Protein AF-W9I3S3-F1 (afdb_monomer_lite)

Secondary structure (DSSP, 8-state):
-PPPPGGGS-HHHHHHHHHHHH--TT-EEEETTTTEEEESSTT-PPPPHHHHHHHHHHHHHHTTHHHHHSPPPP-----

pLDDT: mean 75.32, std 7.48, range [47.41, 90.19]

Structure (mmCIF, N/CA/C/O backbone):
data_AF-W9I3S3-F1
#
_entry.id   AF-W9I3S3-F1
#
loop_
_atom_site.group_PDB
_atom_site.id
_atom_site.type_symbol
_atom_site.label_atom_id
_atom_site.label_alt_id
_atom_site.label_comp_id
_atom_site.label_asym_id
_atom_site.label_entity_id
_atom_site.label_seq_id
_atom_site.pdbx_PDB_ins_code
_atom_site.Cartn_x
_atom_site.Cartn_y
_atom_site.Cartn_z
_atom_site.occupancy
_atom_site.B_iso_or_equiv
_atom_site.auth_seq_id
_atom_site.auth_comp_id
_atom_site.auth_asym_id
_atom_site.auth_atom_id
_atom_site.pdbx_PDB_model_num
ATOM 1 N N . MET A 1 1 ? 10.139 13.962 26.780 1.00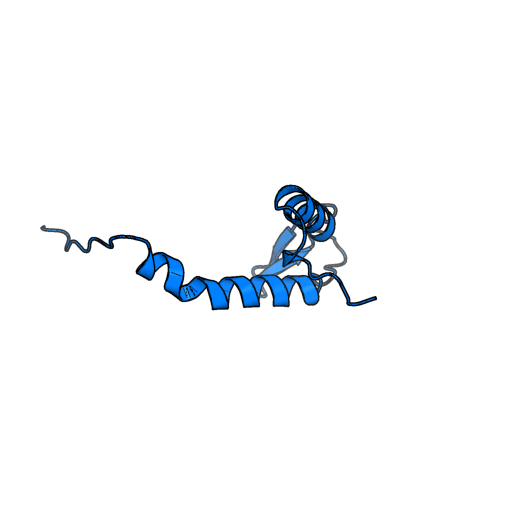 47.41 1 MET A N 1
ATOM 2 C CA . MET A 1 1 ? 8.945 14.057 25.908 1.00 47.41 1 MET A CA 1
ATOM 3 C C . MET A 1 1 ? 8.623 12.660 25.420 1.00 47.41 1 MET A C 1
ATOM 5 O O . MET A 1 1 ? 9.530 12.007 24.922 1.00 47.41 1 MET A O 1
ATOM 9 N N . ALA A 1 2 ? 7.394 12.179 25.615 1.00 53.31 2 ALA A N 1
ATOM 10 C CA . ALA A 1 2 ? 6.980 10.898 25.044 1.00 53.31 2 ALA A CA 1
ATOM 11 C C . ALA A 1 2 ? 6.925 11.011 23.505 1.00 53.31 2 ALA A C 1
ATOM 13 O O . ALA A 1 2 ? 6.539 12.075 23.004 1.00 53.31 2 ALA A O 1
ATOM 14 N N . PRO A 1 3 ? 7.331 9.972 22.754 1.00 57.03 3 PRO A N 1
ATOM 15 C CA . PRO A 1 3 ? 7.197 9.9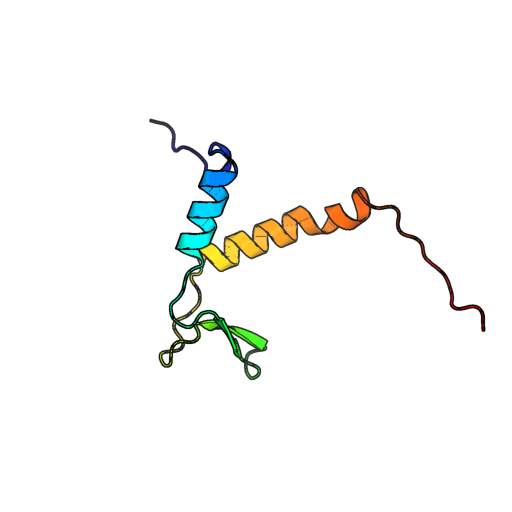72 21.304 1.00 57.03 3 PRO A CA 1
ATOM 16 C C . PRO A 1 3 ? 5.711 10.045 20.943 1.00 57.03 3 PRO A C 1
ATOM 18 O O . PRO A 1 3 ? 4.908 9.264 21.446 1.00 57.03 3 PRO A O 1
ATOM 21 N N . LYS A 1 4 ? 5.346 11.009 20.095 1.00 68.19 4 LYS A N 1
ATOM 22 C CA . LYS A 1 4 ? 3.994 11.097 19.534 1.00 68.19 4 LYS A CA 1
ATOM 23 C C . LYS A 1 4 ? 3.839 9.986 18.508 1.00 68.19 4 LYS A C 1
ATOM 25 O O . LYS A 1 4 ? 4.678 9.863 17.614 1.00 68.19 4 LYS A O 1
ATOM 30 N N . LEU A 1 5 ? 2.793 9.183 18.644 1.00 76.06 5 LEU A N 1
ATOM 31 C CA . LEU A 1 5 ? 2.499 8.129 17.688 1.00 76.06 5 LEU A CA 1
ATOM 32 C C . LEU A 1 5 ? 1.861 8.750 16.445 1.00 76.06 5 LEU A C 1
ATOM 34 O O . LEU A 1 5 ? 1.162 9.760 16.519 1.00 76.06 5 LEU A O 1
ATOM 38 N N . LEU A 1 6 ? 2.068 8.124 15.285 1.00 69.19 6 LEU A N 1
ATOM 39 C CA . LEU A 1 6 ? 1.422 8.539 14.035 1.00 69.19 6 LEU A CA 1
ATOM 40 C C . LEU A 1 6 ? -0.103 8.628 14.186 1.00 69.19 6 LEU A C 1
ATOM 42 O O . LEU A 1 6 ? -0.716 9.501 13.586 1.00 69.19 6 LEU A O 1
ATOM 46 N N . THR A 1 7 ? -0.705 7.763 15.008 1.00 74.00 7 THR A N 1
ATOM 47 C CA . THR A 1 7 ? -2.144 7.727 15.316 1.00 74.00 7 THR A CA 1
ATOM 48 C C . THR A 1 7 ? -2.657 8.955 16.056 1.00 74.00 7 THR A C 1
ATOM 50 O O . THR A 1 7 ? -3.846 9.244 15.963 1.00 74.00 7 THR A O 1
ATOM 53 N N . ASP A 1 8 ? -1.778 9.684 16.743 1.00 83.56 8 ASP A N 1
ATOM 54 C CA . ASP A 1 8 ? -2.137 10.876 17.519 1.00 83.56 8 ASP A CA 1
ATOM 55 C C . ASP A 1 8 ? -2.281 12.117 16.621 1.00 83.56 8 ASP A C 1
ATOM 57 O O . ASP A 1 8 ? -2.685 13.187 17.077 1.00 83.56 8 ASP A O 1
ATOM 61 N N . LEU A 1 9 ? -1.931 11.992 15.336 1.00 80.06 9 LEU A N 1
ATOM 62 C CA . LEU A 1 9 ? -2.040 13.060 14.353 1.00 80.06 9 LEU A CA 1
ATOM 63 C C . LEU A 1 9 ? -3.434 13.078 13.697 1.00 80.06 9 LEU A C 1
ATOM 65 O O . LEU A 1 9 ? -4.007 12.015 13.411 1.00 80.06 9 LEU A O 1
ATOM 69 N N . PRO A 1 10 ? -3.955 14.276 13.357 1.00 90.19 10 PRO A N 1
ATOM 70 C CA . PRO A 1 10 ? -5.148 14.411 12.530 1.00 90.19 10 PRO A CA 1
ATOM 71 C C . PRO A 1 10 ? -5.045 13.594 11.242 1.00 90.19 10 PRO A C 1
ATOM 73 O O . PRO A 1 10 ? -3.954 13.351 10.715 1.00 90.19 10 PRO A O 1
ATOM 76 N N . SER A 1 11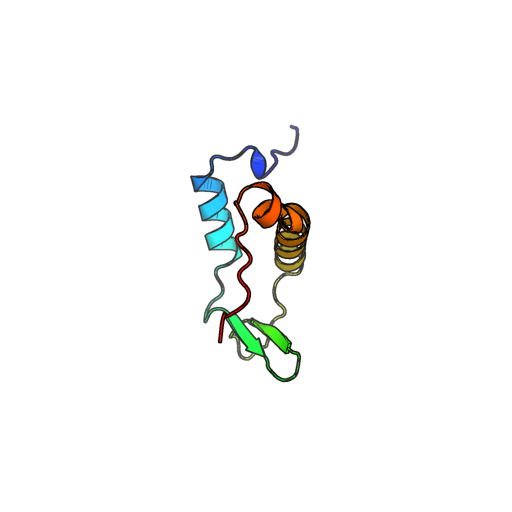 ? -6.194 13.153 10.733 1.00 78.38 11 SER A N 1
ATOM 77 C CA . SER A 1 11 ? -6.254 12.267 9.568 1.00 78.38 11 SER A CA 1
ATOM 78 C C . SER A 1 11 ? -5.573 12.871 8.338 1.00 78.38 11 SER A C 1
ATOM 80 O O . SER A 1 11 ? -4.832 12.184 7.647 1.00 78.38 11 SER A O 1
ATOM 82 N N . GLU A 1 12 ? -5.727 14.172 8.142 1.00 83.25 12 GLU A N 1
ATOM 83 C CA . GLU A 1 12 ? -5.178 14.977 7.062 1.00 83.25 12 GLU A CA 1
ATOM 84 C C . GLU A 1 12 ? -3.648 14.951 7.091 1.00 83.25 12 GLU A C 1
ATOM 86 O O . GLU A 1 12 ? -3.001 14.687 6.079 1.00 83.25 12 GLU A O 1
ATOM 91 N N . ILE A 1 13 ? -3.070 15.129 8.281 1.00 84.56 13 ILE A N 1
ATOM 92 C CA . ILE A 1 13 ? -1.621 15.108 8.487 1.00 84.56 13 ILE A CA 1
ATOM 93 C C . ILE A 1 13 ? -1.072 13.699 8.264 1.00 84.56 13 ILE A C 1
ATOM 95 O O . ILE A 1 13 ? -0.065 13.538 7.580 1.00 84.56 13 ILE A O 1
ATOM 99 N N . ARG A 1 14 ? -1.758 12.663 8.767 1.00 81.00 14 ARG A N 1
ATOM 100 C CA . ARG A 1 14 ? -1.381 11.265 8.496 1.00 81.00 14 ARG A CA 1
ATOM 101 C C . ARG A 1 14 ? -1.386 10.963 6.999 1.00 81.00 14 ARG A C 1
ATOM 103 O O . ARG A 1 14 ? -0.426 10.393 6.494 1.00 81.00 14 ARG A O 1
ATOM 110 N N . GLN A 1 15 ? -2.434 11.375 6.286 1.00 76.81 15 GLN A N 1
ATOM 111 C CA . GLN A 1 15 ? -2.558 11.183 4.839 1.00 76.81 15 GLN A CA 1
ATOM 112 C C . GLN A 1 15 ? -1.460 11.916 4.067 1.00 76.81 15 GLN A C 1
ATOM 114 O O . GLN A 1 15 ? -0.922 11.368 3.108 1.00 76.81 15 GLN A O 1
ATOM 119 N N . GLN A 1 16 ? -1.093 13.127 4.486 1.00 79.50 16 GLN A N 1
ATOM 120 C CA . GLN A 1 16 ? -0.014 13.874 3.850 1.00 79.50 16 GLN A CA 1
ATOM 121 C C . GLN A 1 16 ? 1.357 13.241 4.105 1.00 79.50 16 GLN A C 1
ATOM 123 O O . GLN A 1 16 ? 2.132 13.095 3.167 1.00 79.50 16 GLN A O 1
ATOM 128 N N . ILE A 1 17 ? 1.626 12.774 5.328 1.00 77.38 17 ILE A N 1
ATOM 129 C CA . ILE A 1 17 ? 2.842 12.007 5.635 1.00 77.38 17 ILE A CA 1
ATOM 130 C C . ILE A 1 17 ? 2.903 10.746 4.773 1.00 77.38 17 ILE A C 1
ATOM 132 O O . ILE A 1 17 ? 3.929 10.481 4.157 1.00 77.38 17 ILE A O 1
ATOM 136 N N . PHE A 1 18 ? 1.802 9.994 4.669 1.00 75.31 18 PHE A N 1
ATOM 137 C CA . PHE A 1 18 ? 1.762 8.818 3.803 1.00 75.31 18 PHE A CA 1
ATOM 138 C C . PHE A 1 18 ? 2.035 9.178 2.347 1.00 75.31 18 PHE A C 1
ATOM 140 O O . PHE A 1 18 ? 2.837 8.500 1.720 1.00 75.31 18 PHE A O 1
ATOM 147 N N . ARG A 1 19 ? 1.438 10.250 1.816 1.00 78.31 19 ARG A N 1
ATOM 148 C CA . ARG A 1 19 ? 1.702 10.705 0.443 1.00 78.31 19 ARG A CA 1
ATOM 149 C C . ARG A 1 19 ? 3.177 11.001 0.217 1.00 78.31 19 ARG A C 1
ATOM 151 O O . ARG A 1 19 ? 3.721 10.496 -0.753 1.00 78.31 19 ARG A O 1
ATOM 158 N N . GLU A 1 20 ? 3.818 11.757 1.103 1.00 77.94 20 GLU A N 1
ATOM 159 C CA . GLU A 1 20 ? 5.235 12.099 0.945 1.00 77.94 20 GLU A CA 1
ATOM 160 C C . GLU A 1 20 ? 6.154 10.881 1.129 1.00 77.94 20 GLU A C 1
ATOM 162 O O . GLU A 1 20 ? 7.107 10.723 0.376 1.00 77.94 20 GLU A O 1
ATOM 167 N N . CYS A 1 21 ? 5.846 9.965 2.055 1.00 66.62 21 CYS A N 1
ATOM 168 C CA . CYS A 1 21 ? 6.613 8.724 2.227 1.00 66.62 21 CYS A CA 1
ATOM 169 C C . CYS A 1 21 ? 6.436 7.730 1.067 1.00 66.62 21 CYS A C 1
ATOM 171 O O . CYS A 1 21 ? 7.327 6.927 0.805 1.00 66.62 21 CYS A O 1
ATOM 173 N N . LEU A 1 22 ? 5.277 7.748 0.404 1.00 71.38 22 LEU A N 1
ATOM 174 C CA . LEU A 1 22 ? 4.940 6.875 -0.726 1.00 71.38 22 LEU A CA 1
ATOM 175 C C . LEU A 1 22 ? 5.344 7.465 -2.079 1.00 71.38 22 LEU A C 1
ATOM 177 O O . LEU A 1 22 ? 5.293 6.772 -3.095 1.00 71.38 22 LEU A O 1
ATOM 181 N N . LYS A 1 23 ? 5.685 8.753 -2.122 1.00 78.81 23 LYS A N 1
ATOM 182 C CA . LYS A 1 23 ? 6.023 9.448 -3.356 1.00 78.81 23 LYS A CA 1
ATOM 183 C C . LYS A 1 23 ? 7.432 9.059 -3.779 1.00 78.81 23 LYS A C 1
ATOM 185 O O . LYS A 1 23 ? 8.417 9.497 -3.193 1.00 78.81 23 LYS A O 1
ATOM 190 N N . VAL A 1 24 ? 7.508 8.261 -4.834 1.00 77.38 24 VAL A N 1
ATOM 191 C CA . VAL A 1 24 ? 8.756 7.902 -5.508 1.00 77.38 24 VAL A CA 1
ATOM 192 C C . VAL A 1 24 ? 8.710 8.466 -6.921 1.00 77.38 24 VAL A C 1
ATOM 194 O O . VAL A 1 24 ? 7.654 8.454 -7.559 1.00 77.38 24 VAL A O 1
ATOM 197 N N . ASP A 1 25 ? 9.838 8.989 -7.397 1.00 76.62 25 ASP A N 1
ATOM 198 C CA . ASP A 1 25 ? 9.943 9.481 -8.768 1.00 76.62 25 ASP A CA 1
ATOM 199 C C . ASP A 1 25 ? 9.743 8.331 -9.767 1.00 76.62 25 ASP A C 1
ATOM 201 O O . ASP A 1 25 ? 10.238 7.224 -9.564 1.00 76.62 25 ASP A O 1
ATOM 205 N N . GLY A 1 26 ? 8.924 8.557 -10.794 1.00 75.81 26 GLY A N 1
ATOM 206 C CA . GLY A 1 26 ? 8.468 7.503 -11.712 1.00 75.81 26 GLY A CA 1
ATOM 207 C C . GLY A 1 26 ? 7.466 6.491 -11.123 1.00 75.81 26 GLY A C 1
ATOM 208 O O . GLY A 1 26 ? 6.861 5.729 -11.875 1.00 75.81 26 GLY A O 1
ATOM 209 N N . GLY A 1 27 ? 7.221 6.504 -9.809 1.00 81.50 27 GLY A N 1
ATOM 210 C CA . GLY A 1 27 ? 6.247 5.643 -9.137 1.00 81.50 27 GLY A CA 1
ATOM 211 C C . GLY A 1 27 ? 6.709 4.195 -8.948 1.00 81.50 27 GLY A C 1
ATOM 212 O O . GLY A 1 27 ? 7.890 3.909 -8.747 1.00 81.50 27 GLY A O 1
ATOM 213 N N . TYR A 1 28 ? 5.749 3.269 -8.972 1.00 79.88 28 TYR A N 1
ATOM 214 C CA . TYR A 1 28 ? 5.986 1.842 -8.771 1.00 79.88 28 TYR A CA 1
ATOM 215 C C . TYR A 1 28 ? 5.619 1.045 -10.021 1.00 79.88 28 TYR A C 1
ATOM 217 O O . TYR A 1 28 ? 4.594 1.304 -10.650 1.00 79.88 28 TYR A O 1
ATOM 225 N N . VAL A 1 29 ? 6.417 0.026 -10.332 1.00 82.25 29 VAL A N 1
ATOM 226 C CA . VAL A 1 29 ? 6.163 -0.923 -11.420 1.00 82.25 29 VAL A CA 1
ATOM 227 C C . VAL A 1 29 ? 6.058 -2.340 -10.875 1.00 82.25 29 VAL A C 1
ATOM 229 O O . VAL A 1 29 ? 6.713 -2.717 -9.901 1.00 82.25 29 VAL A O 1
ATOM 232 N N . TYR A 1 30 ? 5.205 -3.145 -11.499 1.00 79.75 30 TYR A N 1
ATOM 233 C CA . TYR A 1 30 ? 5.095 -4.562 -11.182 1.00 79.75 30 TYR A CA 1
ATOM 234 C C . TYR A 1 30 ? 6.203 -5.345 -11.899 1.00 79.75 30 TYR A C 1
ATOM 236 O O . TYR A 1 30 ? 6.341 -5.264 -13.119 1.00 79.75 30 TYR A O 1
ATOM 244 N N . ASN A 1 31 ? 6.995 -6.104 -11.141 1.00 78.44 31 ASN A N 1
ATOM 245 C CA . ASN A 1 31 ? 8.004 -7.016 -11.664 1.00 78.44 31 ASN A CA 1
ATOM 246 C C . ASN A 1 31 ? 7.424 -8.439 -11.713 1.00 78.44 31 ASN A C 1
ATOM 248 O O . ASN A 1 31 ? 7.298 -9.097 -10.679 1.00 78.44 31 ASN A O 1
ATOM 252 N N . ALA A 1 32 ? 7.126 -8.911 -12.926 1.00 79.81 32 ALA A N 1
ATOM 253 C CA . ALA A 1 32 ? 6.542 -10.230 -13.169 1.00 79.81 32 ALA A CA 1
ATOM 254 C C . ALA A 1 32 ? 7.490 -11.401 -12.846 1.00 79.81 32 ALA A C 1
ATOM 256 O O . ALA A 1 32 ? 7.025 -12.467 -12.461 1.00 79.81 32 ALA A O 1
ATOM 257 N N . GLU A 1 33 ? 8.811 -11.216 -12.951 1.00 80.94 33 GLU A N 1
ATOM 258 C CA . GLU A 1 33 ? 9.797 -12.270 -12.652 1.00 80.94 33 GLU A CA 1
ATOM 259 C C . GLU A 1 33 ? 9.831 -12.614 -11.158 1.00 80.94 33 GLU A C 1
ATOM 261 O O . GLU A 1 33 ? 10.112 -13.745 -10.770 1.00 80.94 33 GLU A O 1
ATOM 266 N N . THR A 1 34 ? 9.558 -11.624 -10.307 1.00 78.00 34 THR A N 1
ATOM 267 C CA . THR A 1 34 ? 9.616 -11.765 -8.844 1.00 78.00 34 THR A CA 1
ATOM 268 C C . THR A 1 34 ? 8.247 -11.729 -8.171 1.00 78.00 34 THR A C 1
ATOM 270 O O . THR A 1 34 ? 8.188 -11.861 -6.947 1.00 78.00 34 THR A O 1
ATOM 273 N N . ASP A 1 35 ? 7.184 -11.536 -8.960 1.00 74.88 35 ASP A N 1
ATOM 274 C CA . ASP A 1 35 ? 5.800 -11.317 -8.529 1.00 74.88 35 ASP A CA 1
ATOM 275 C C . ASP A 1 35 ? 5.677 -10.231 -7.443 1.00 74.88 35 ASP A C 1
ATOM 277 O O . ASP A 1 35 ? 5.006 -10.376 -6.419 1.00 74.88 35 ASP A O 1
ATOM 281 N N . LYS A 1 36 ? 6.425 -9.135 -7.613 1.00 74.31 36 LYS A N 1
ATOM 282 C CA . LYS A 1 36 ? 6.548 -8.075 -6.604 1.00 74.31 36 LYS A CA 1
ATOM 283 C C . LYS A 1 36 ? 6.470 -6.694 -7.223 1.00 74.31 36 LYS A C 1
ATOM 285 O O . LYS A 1 36 ? 6.935 -6.451 -8.332 1.00 74.31 36 LYS A O 1
ATOM 290 N N . LEU A 1 37 ? 5.944 -5.759 -6.441 1.00 74.81 37 LEU A N 1
ATOM 291 C CA . LEU A 1 37 ? 6.044 -4.337 -6.730 1.00 74.81 37 LEU A CA 1
ATOM 292 C C . LEU A 1 37 ? 7.486 -3.861 -6.474 1.00 74.81 37 LEU A C 1
ATOM 294 O O . LEU A 1 37 ? 8.072 -4.188 -5.437 1.00 74.81 37 LEU A O 1
ATOM 298 N N . THR A 1 38 ? 8.046 -3.088 -7.399 1.00 77.38 38 THR A N 1
ATOM 299 C CA . THR A 1 38 ? 9.359 -2.439 -7.285 1.00 77.38 38 THR A CA 1
ATOM 300 C C . THR A 1 38 ? 9.243 -0.956 -7.630 1.00 77.38 38 THR A C 1
ATOM 302 O O . THR A 1 38 ? 8.248 -0.531 -8.217 1.00 77.38 38 THR A O 1
ATOM 305 N N . ASN A 1 39 ? 10.234 -0.153 -7.245 1.00 79.81 39 ASN A N 1
ATOM 306 C CA . ASN A 1 39 ? 10.330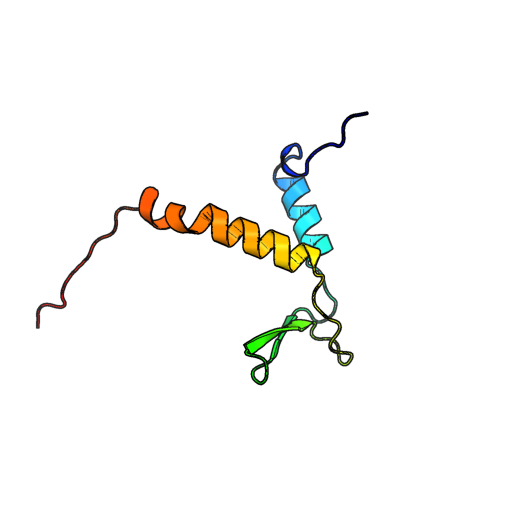 1.220 -7.736 1.00 79.81 39 ASN A CA 1
ATOM 307 C C . ASN A 1 39 ? 10.507 1.216 -9.261 1.00 79.81 39 ASN A C 1
ATOM 309 O O . ASN A 1 39 ? 11.078 0.276 -9.819 1.00 79.81 39 ASN A O 1
ATOM 313 N N . ALA A 1 40 ? 9.989 2.252 -9.919 1.00 79.00 40 ALA A N 1
ATOM 314 C CA . ALA A 1 40 ? 10.097 2.447 -11.364 1.00 79.00 40 ALA A CA 1
ATOM 315 C C . ALA A 1 40 ? 11.495 2.892 -11.825 1.00 79.00 40 ALA A C 1
ATOM 317 O O . ALA A 1 40 ? 11.702 3.112 -13.016 1.00 79.00 40 ALA A O 1
ATOM 318 N N . ASP A 1 41 ? 12.443 3.051 -10.900 1.00 77.75 41 ASP A N 1
ATOM 319 C CA . ASP A 1 41 ? 13.798 3.462 -11.222 1.00 77.75 41 ASP A CA 1
ATOM 320 C C . ASP A 1 41 ? 14.575 2.352 -11.945 1.00 77.75 41 ASP A C 1
ATOM 322 O O . ASP A 1 41 ? 14.431 1.156 -11.680 1.00 77.75 41 ASP A O 1
ATOM 326 N N . GLU A 1 42 ? 15.456 2.749 -12.862 1.00 68.00 42 GLU A N 1
ATOM 327 C CA . GLU A 1 42 ? 16.312 1.801 -13.589 1.00 68.00 42 GLU A CA 1
ATOM 328 C C . GLU A 1 42 ? 17.263 1.046 -12.644 1.00 68.00 42 GLU A C 1
ATOM 330 O O . GLU A 1 42 ? 17.639 -0.095 -12.910 1.00 68.00 42 GLU A O 1
ATOM 335 N N . ALA A 1 43 ? 17.590 1.652 -11.497 1.00 69.75 43 ALA A N 1
ATOM 336 C CA . ALA A 1 43 ? 18.394 1.046 -10.440 1.00 69.75 43 ALA A CA 1
ATOM 337 C C . ALA A 1 43 ? 17.660 -0.062 -9.654 1.00 69.75 43 ALA A C 1
ATOM 339 O O . ALA A 1 43 ? 18.301 -0.752 -8.858 1.00 69.75 43 ALA A O 1
ATOM 340 N N . ARG A 1 44 ? 16.345 -0.257 -9.871 1.00 66.25 44 ARG A N 1
ATOM 341 C CA . ARG A 1 44 ? 15.479 -1.194 -9.130 1.00 66.25 44 ARG A CA 1
ATOM 342 C C . ARG A 1 44 ? 15.681 -1.080 -7.619 1.00 66.25 44 ARG A C 1
ATOM 344 O O . ARG A 1 44 ? 15.812 -2.094 -6.921 1.00 66.25 44 ARG A O 1
ATOM 351 N N . THR A 1 45 ? 15.736 0.148 -7.103 1.00 71.69 45 THR A N 1
ATOM 352 C CA . THR A 1 45 ? 15.957 0.377 -5.677 1.00 71.69 45 THR A CA 1
ATOM 353 C C . THR A 1 45 ? 14.856 -0.349 -4.905 1.00 71.69 45 THR A C 1
ATOM 355 O O . THR A 1 45 ? 13.674 -0.225 -5.244 1.00 71.69 45 THR A O 1
ATOM 358 N N . PRO A 1 46 ? 15.188 -1.142 -3.875 1.00 66.50 46 PRO A N 1
ATOM 359 C CA . PRO A 1 46 ? 14.176 -1.860 -3.124 1.00 66.50 46 PRO A CA 1
ATOM 360 C C . PRO A 1 46 ? 13.221 -0.878 -2.442 1.00 66.50 46 PRO A C 1
ATOM 362 O O . PRO A 1 46 ? 13.653 0.066 -1.787 1.00 66.50 46 PRO A O 1
ATOM 365 N N . ILE A 1 47 ? 11.914 -1.146 -2.545 1.00 70.38 47 ILE A N 1
ATOM 366 C CA . ILE A 1 47 ? 10.889 -0.427 -1.773 1.00 70.38 47 ILE A CA 1
ATOM 367 C C . ILE A 1 47 ? 11.280 -0.446 -0.299 1.00 70.38 47 ILE A C 1
ATOM 369 O O . ILE A 1 47 ? 11.597 -1.529 0.220 1.00 70.38 47 ILE A O 1
ATOM 373 N N . ASP A 1 48 ? 11.199 0.722 0.340 1.00 72.25 48 ASP A N 1
ATOM 374 C CA . ASP A 1 48 ? 11.525 0.905 1.746 1.00 72.25 48 ASP A CA 1
ATOM 375 C C . ASP A 1 48 ? 10.870 -0.175 2.624 1.00 72.25 48 ASP A C 1
ATOM 377 O O . ASP A 1 48 ? 9.689 -0.525 2.499 1.00 72.25 48 ASP A O 1
ATOM 381 N N . LEU A 1 49 ? 11.687 -0.767 3.491 1.00 66.00 49 LEU A N 1
ATOM 382 C CA . LEU A 1 49 ? 11.293 -1.922 4.282 1.00 66.00 49 LEU A CA 1
ATOM 383 C C . LEU A 1 49 ? 10.222 -1.549 5.314 1.00 66.00 49 LEU A C 1
ATOM 385 O O . LEU A 1 49 ? 9.328 -2.359 5.576 1.00 66.00 49 LEU A O 1
ATOM 389 N N . SER A 1 50 ? 10.284 -0.332 5.865 1.00 65.94 50 SER A N 1
ATOM 390 C CA . SER A 1 50 ? 9.308 0.145 6.845 1.00 65.94 50 SER A CA 1
ATOM 391 C C . SER A 1 50 ? 7.924 0.262 6.211 1.00 65.94 50 SER A C 1
ATOM 393 O O . SER A 1 50 ? 6.961 -0.266 6.764 1.00 65.94 50 SER A O 1
ATOM 395 N N . LEU A 1 51 ? 7.845 0.770 4.978 1.00 67.81 51 LEU A N 1
ATOM 396 C CA . LEU A 1 51 ? 6.603 0.823 4.214 1.00 67.81 51 LEU A CA 1
ATOM 397 C C . LEU A 1 51 ? 5.990 -0.569 4.005 1.00 67.81 51 LEU A C 1
ATOM 399 O O . LEU A 1 51 ? 4.803 -0.782 4.263 1.00 67.81 51 LEU A O 1
ATOM 403 N N . ARG A 1 52 ? 6.798 -1.553 3.588 1.00 70.31 52 ARG A N 1
ATOM 404 C CA . ARG A 1 52 ? 6.303 -2.929 3.402 1.00 70.31 52 ARG A CA 1
ATOM 405 C C . ARG A 1 52 ? 5.778 -3.532 4.698 1.00 70.31 52 ARG A C 1
ATOM 407 O O . ARG A 1 52 ? 4.820 -4.306 4.657 1.00 70.31 52 ARG A O 1
ATOM 414 N N . TYR A 1 53 ? 6.415 -3.249 5.832 1.00 70.94 53 TYR A N 1
ATOM 415 C CA . TYR A 1 53 ? 5.942 -3.735 7.126 1.00 70.94 53 TYR A CA 1
ATOM 416 C C . TYR A 1 53 ? 4.662 -3.030 7.566 1.00 70.94 53 TYR A C 1
ATOM 418 O O . TYR A 1 53 ? 3.738 -3.713 8.001 1.00 70.94 53 TYR A O 1
ATOM 426 N N . THR A 1 54 ? 4.557 -1.715 7.377 1.00 71.75 54 THR A N 1
ATOM 427 C CA . THR A 1 54 ? 3.344 -0.952 7.687 1.00 71.75 54 THR A CA 1
ATOM 428 C C . THR A 1 54 ? 2.155 -1.438 6.863 1.00 71.75 54 THR A C 1
ATOM 430 O O . THR A 1 54 ? 1.129 -1.795 7.440 1.00 71.75 54 THR A O 1
ATOM 433 N N . CYS A 1 55 ? 2.294 -1.559 5.538 1.00 74.62 55 CYS A N 1
ATOM 434 C CA . CYS A 1 55 ? 1.227 -2.082 4.677 1.00 74.62 55 CYS A CA 1
ATOM 435 C C . CYS A 1 55 ? 0.825 -3.511 5.063 1.00 74.62 55 CYS A C 1
ATOM 437 O O . CYS A 1 55 ? -0.360 -3.835 5.090 1.00 74.62 55 CYS A O 1
ATOM 439 N N . ARG A 1 56 ? 1.796 -4.364 5.408 1.00 78.69 56 ARG A N 1
ATOM 440 C CA . ARG A 1 56 ? 1.529 -5.740 5.843 1.00 78.69 56 ARG A CA 1
ATOM 441 C C . ARG A 1 56 ? 0.824 -5.803 7.193 1.00 78.69 56 ARG A C 1
ATOM 443 O O . ARG A 1 56 ? -0.062 -6.637 7.347 1.00 78.69 56 ARG A O 1
ATOM 450 N N . SER A 1 57 ? 1.197 -4.946 8.145 1.00 72.25 57 SER A N 1
ATOM 451 C CA . SER A 1 57 ? 0.505 -4.843 9.433 1.00 72.25 57 SER A CA 1
ATOM 452 C C . SER A 1 57 ? -0.939 -4.422 9.209 1.00 72.25 57 SER A C 1
ATOM 454 O O . SER A 1 57 ? -1.837 -5.154 9.595 1.00 72.25 57 SER A O 1
ATOM 456 N N . ILE A 1 58 ? -1.167 -3.339 8.458 1.00 7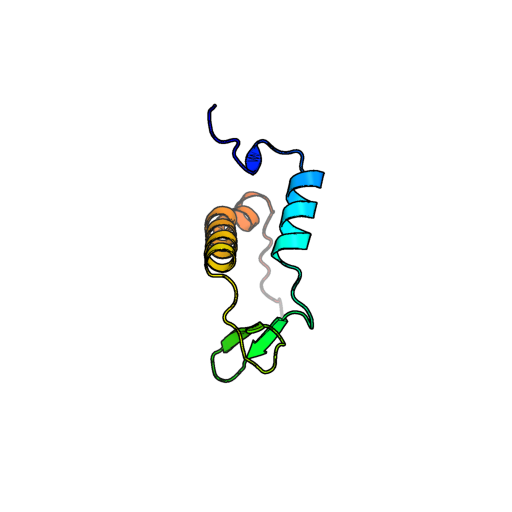4.38 58 ILE A N 1
ATOM 457 C CA . ILE A 1 58 ? -2.517 -2.852 8.143 1.00 74.38 58 ILE A CA 1
ATOM 458 C C . ILE A 1 58 ? -3.346 -3.940 7.450 1.00 74.38 58 ILE A C 1
ATOM 460 O O . ILE A 1 58 ? -4.477 -4.197 7.852 1.00 74.38 58 ILE A O 1
ATOM 464 N N . ALA A 1 59 ? -2.799 -4.623 6.441 1.00 77.62 59 ALA A N 1
ATOM 465 C CA . ALA A 1 59 ? -3.511 -5.692 5.740 1.00 77.62 59 ALA A CA 1
ATOM 466 C C . ALA A 1 59 ? -3.846 -6.873 6.666 1.00 77.62 59 ALA A C 1
ATOM 468 O O . ALA A 1 59 ? -4.925 -7.455 6.577 1.00 77.62 59 ALA A O 1
ATOM 469 N N . ARG A 1 60 ? -2.936 -7.224 7.582 1.00 77.00 60 ARG A N 1
ATOM 470 C CA . ARG A 1 60 ? -3.164 -8.278 8.574 1.00 77.00 60 ARG A CA 1
ATOM 471 C C . ARG A 1 60 ? -4.232 -7.873 9.588 1.00 77.00 60 ARG A C 1
ATOM 473 O O . ARG A 1 60 ? -5.122 -8.676 9.857 1.00 77.00 60 ARG A O 1
ATOM 480 N N . ASP A 1 61 ? -4.160 -6.651 10.099 1.00 73.50 61 ASP A N 1
ATOM 481 C CA . ASP A 1 61 ? -5.063 -6.120 11.124 1.00 73.50 61 ASP A CA 1
ATOM 482 C C . ASP A 1 61 ? -6.480 -5.917 10.569 1.00 73.50 61 ASP A C 1
ATOM 484 O O . ASP A 1 61 ? -7.469 -6.124 11.267 1.00 73.50 61 ASP A O 1
ATOM 488 N N . THR A 1 62 ? -6.592 -5.583 9.282 1.00 77.88 62 THR A N 1
ATOM 489 C CA . THR A 1 62 ? -7.879 -5.367 8.607 1.00 77.88 62 THR A CA 1
ATOM 490 C C . THR A 1 62 ? -8.466 -6.627 7.966 1.00 77.88 62 THR A C 1
ATOM 492 O O . THR A 1 62 ? -9.598 -6.584 7.498 1.00 77.88 62 THR A O 1
ATOM 495 N N . ARG A 1 63 ? -7.765 -7.771 7.978 1.00 82.12 63 ARG A N 1
ATOM 496 C CA . ARG A 1 63 ? -8.148 -8.995 7.241 1.00 82.12 63 ARG A CA 1
ATOM 497 C C . ARG A 1 63 ? -9.581 -9.477 7.501 1.00 82.12 63 ARG A C 1
ATOM 499 O O . ARG A 1 63 ? -10.217 -9.997 6.590 1.00 82.12 63 ARG A O 1
ATOM 506 N N . THR A 1 64 ? -10.079 -9.365 8.729 1.00 82.00 64 THR A N 1
ATOM 507 C CA . THR A 1 64 ? -11.423 -9.844 9.106 1.00 82.00 64 THR A CA 1
ATOM 508 C C . THR A 1 64 ? -12.483 -8.748 9.070 1.00 82.00 64 THR A C 1
ATOM 510 O O . THR A 1 64 ? -13.672 -9.057 9.068 1.00 82.00 64 THR A O 1
ATOM 513 N N . ILE A 1 65 ? -12.073 -7.478 9.005 1.00 78.94 65 ILE A N 1
ATOM 514 C CA . ILE A 1 65 ? -12.975 -6.326 9.074 1.00 78.94 65 ILE A CA 1
ATOM 515 C C . ILE A 1 65 ? -14.000 -6.340 7.934 1.00 78.94 65 ILE A C 1
ATOM 517 O O . ILE A 1 65 ? -15.180 -6.194 8.245 1.00 78.94 65 ILE A O 1
ATOM 521 N N . PRO A 1 66 ? -13.640 -6.589 6.654 1.00 76.19 66 PRO A N 1
ATOM 522 C CA . PRO A 1 66 ? -14.620 -6.636 5.572 1.00 76.19 66 PRO A CA 1
ATOM 523 C C . PRO A 1 66 ? -15.745 -7.640 5.821 1.00 76.19 66 PRO A C 1
ATOM 525 O O . PRO A 1 66 ? -16.891 -7.340 5.504 1.00 76.19 66 PRO A O 1
ATOM 528 N N . LEU A 1 67 ? -15.433 -8.793 6.425 1.00 79.12 67 LEU A N 1
ATOM 529 C CA . LEU A 1 67 ? -16.425 -9.819 6.752 1.00 79.12 67 LEU A CA 1
ATOM 530 C C . LEU A 1 67 ? -17.284 -9.435 7.964 1.00 79.12 67 LEU A C 1
ATOM 532 O O . LEU A 1 67 ? -18.432 -9.848 8.056 1.00 79.12 67 LEU A O 1
ATOM 536 N N . ALA A 1 68 ? -16.721 -8.668 8.899 1.00 72.88 68 ALA A N 1
ATOM 537 C CA . ALA A 1 68 ? -17.394 -8.271 10.131 1.00 72.88 68 ALA A CA 1
ATOM 538 C C . ALA A 1 68 ? -18.339 -7.072 9.951 1.00 72.88 68 ALA A C 1
ATOM 540 O O . ALA A 1 68 ? -19.316 -6.957 10.684 1.00 72.88 68 ALA A O 1
ATOM 541 N N . VAL A 1 69 ? -18.047 -6.169 9.008 1.00 84.69 69 VAL A N 1
ATOM 542 C CA . VAL A 1 69 ? -18.806 -4.914 8.835 1.00 84.69 69 VAL A CA 1
ATOM 543 C C . VAL A 1 69 ? -19.767 -4.923 7.646 1.00 84.69 69 VAL A C 1
ATOM 545 O O . VAL A 1 69 ? -20.564 -3.999 7.519 1.00 84.69 69 VAL A O 1
ATOM 548 N N . ASN A 1 70 ? -19.715 -5.941 6.779 1.00 76.56 70 ASN A N 1
ATOM 549 C CA . ASN A 1 70 ? -20.592 -6.045 5.611 1.00 76.56 70 ASN A CA 1
ATOM 550 C C . ASN A 1 70 ? -21.500 -7.273 5.705 1.00 76.56 70 ASN A C 1
ATOM 552 O O . ASN A 1 70 ? -21.075 -8.346 6.128 1.00 76.56 70 ASN A O 1
ATOM 556 N N . THR A 1 71 ? -22.743 -7.130 5.239 1.00 87.56 71 THR A N 1
ATOM 557 C CA . THR A 1 71 ? -23.629 -8.282 5.022 1.00 87.56 71 THR A CA 1
ATOM 558 C C . THR A 1 71 ? -23.187 -8.995 3.749 1.00 87.56 71 THR A C 1
ATOM 560 O O . THR A 1 71 ? -23.194 -8.403 2.670 1.00 87.56 71 THR A O 1
ATOM 563 N N . ILE A 1 72 ? -22.775 -10.256 3.872 1.00 83.81 72 ILE A N 1
ATOM 564 C CA . ILE A 1 72 ? -22.322 -11.061 2.735 1.00 83.81 72 ILE A CA 1
ATOM 565 C C . ILE A 1 72 ? -23.493 -11.8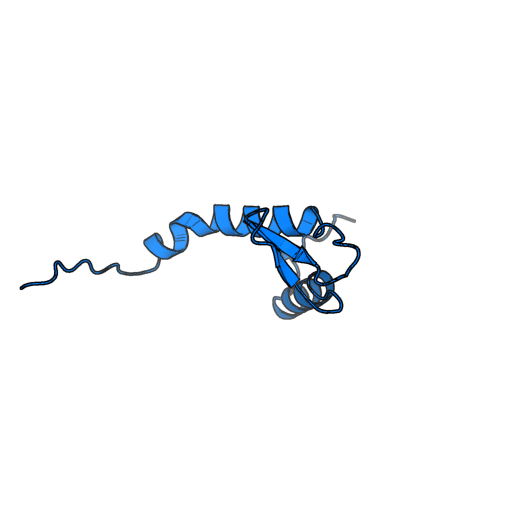99 2.237 1.00 83.81 72 ILE A C 1
ATOM 567 O O . ILE A 1 72 ? -23.991 -12.768 2.950 1.00 83.81 72 ILE A O 1
ATOM 571 N N . HIS A 1 73 ? -23.914 -11.643 1.002 1.00 85.50 73 HIS A N 1
ATOM 572 C CA . HIS A 1 73 ? -24.906 -12.458 0.315 1.00 85.50 73 HIS A CA 1
ATOM 573 C C . HIS A 1 73 ? -24.195 -13.501 -0.543 1.00 85.50 73 HIS A C 1
ATOM 575 O O . HIS A 1 73 ? -23.410 -13.155 -1.424 1.00 85.50 73 HIS A O 1
ATOM 581 N N . PHE A 1 74 ? -24.482 -14.775 -0.289 1.00 85.06 74 PHE A N 1
ATOM 582 C CA . PHE A 1 74 ? -24.103 -15.868 -1.175 1.00 85.06 74 PHE A CA 1
ATOM 583 C C . PHE A 1 74 ? -25.325 -16.258 -2.001 1.00 85.06 74 PHE A C 1
ATOM 585 O O . PHE A 1 74 ? -26.393 -16.501 -1.441 1.00 85.06 74 PHE A O 1
ATOM 592 N N . SER A 1 75 ? -25.165 -16.337 -3.316 1.00 83.38 75 SER A N 1
ATOM 593 C CA . SER A 1 75 ? -26.133 -16.964 -4.207 1.00 83.38 75 SER A CA 1
ATOM 594 C C . SER A 1 75 ? -25.427 -18.036 -5.020 1.00 83.38 75 SER A C 1
ATOM 596 O O . SER A 1 75 ? -24.304 -17.855 -5.493 1.00 83.38 75 SER A O 1
ATOM 598 N N . THR A 1 76 ? -26.084 -19.176 -5.163 1.00 77.75 76 THR A N 1
ATOM 599 C CA . THR A 1 76 ? -25.752 -20.130 -6.212 1.00 77.75 76 THR A CA 1
ATOM 600 C C . THR A 1 76 ? -26.393 -19.618 -7.489 1.00 77.75 76 THR A C 1
ATOM 602 O O . THR A 1 76 ? -27.540 -19.176 -7.458 1.00 77.75 76 THR A O 1
ATOM 605 N N . SER A 1 77 ? -25.657 -19.606 -8.597 1.00 73.75 77 SER A N 1
ATOM 606 C CA . SER A 1 77 ? -26.250 -19.343 -9.904 1.00 73.75 77 SER A CA 1
ATOM 607 C C . SER A 1 77 ? -27.323 -20.404 -10.140 1.00 73.75 77 SER A C 1
ATOM 609 O O . SER A 1 77 ? -26.989 -21.570 -10.340 1.00 73.75 77 SER A O 1
ATOM 611 N N . ASP A 1 78 ? -28.593 -20.016 -10.075 1.00 66.00 78 ASP A N 1
ATOM 612 C CA . ASP A 1 78 ? -29.674 -20.860 -10.565 1.00 66.00 78 ASP A CA 1
ATOM 613 C C . ASP A 1 78 ? -29.559 -20.876 -12.092 1.00 66.00 78 ASP A C 1
ATOM 615 O O . ASP A 1 78 ? -29.862 -19.885 -12.761 1.00 66.00 78 ASP A O 1
ATOM 619 N N . ASN A 1 79 ? -29.046 -21.980 -12.632 1.00 54.59 79 ASN A N 1
ATOM 620 C CA . ASN A 1 79 ? -29.246 -22.351 -14.026 1.00 54.59 79 ASN A CA 1
ATOM 621 C C . ASN A 1 79 ? -29.861 -23.743 -14.099 1.00 54.59 79 ASN A C 1
ATOM 623 O O . ASN A 1 79 ? -29.131 -24.708 -13.775 1.00 54.59 79 ASN A O 1
#

Radius of gyration: 18.33 Å; chains: 1; bounding box: 48×38×40 Å

Sequence (79 aa):
MAPKLLTDLPSEIRQQIFRECLKVDGGYVYNAETDKLTNADEARTPIDLSLRYTCRSIARDTRTIPLAVNTIHFSTSDN

Organism: NCBI:txid660029

InterPro domains:
  IPR001810 F-box domain [PF13013] (6-58)

Foldseek 3Di:
DDDDDLVNDDPVVNVVVCCVLQDDVVHWDQDPVVRDIFGPDPVRPHRDPVVVVVVVVVCVVCVCVVVVPDDDDDDDPDD